Protein AF-A0A1X2J354-F1 (afdb_monomer_lite)

Sequence (102 aa):
MPFYELVCIARSHLVESNLKDLIRTSATQVLERGGVQLPHRVKRHQQYHANGHYWMMHFDSNPLVVQDLGKKLLVDSRVLRHTFVKLGDKLDTVVTRPDKSL

Organism: NCBI:txid90262

Secondary structure (DSSP, 8-state):
-----------TT--HHHHHHHHHHHHHHHHHH-PEEEEEEEEETTEEEEEE----------HHHHHHHHHHHHH-TT-S--------SSHHHHHS-GGG--

Foldseek 3Di:
DDDDDDDDDDDPPDDPVVVVVVCVVVVVVCVVVDWDFDPDWAQDPNDTDRIHDDDDDDDDDDPVVVVVVVVVLNPDRNHRDDDDDDQDDDPVSNVPDPVPDD

pLDDT: mean 76.35, std 12.26, range [33.94, 91.19]

Structure (mmCIF, N/CA/C/O backbone):
data_AF-A0A1X2J354-F1
#
_entry.id   AF-A0A1X2J354-F1
#
loop_
_atom_site.group_PDB
_atom_site.id
_atom_site.type_symbol
_atom_site.label_atom_id
_atom_site.label_alt_id
_atom_site.label_comp_id
_atom_site.label_asym_id
_atom_site.label_entity_id
_atom_site.label_seq_id
_atom_site.pdbx_PDB_ins_code
_atom_site.Cartn_x
_atom_site.Cartn_y
_atom_site.Cartn_z
_atom_site.occupancy
_atom_site.B_iso_or_equiv
_atom_site.auth_seq_id
_atom_site.auth_comp_id
_atom_site.auth_asym_id
_atom_site.auth_atom_id
_atom_site.pdbx_PDB_model_num
ATOM 1 N N . MET A 1 1 ? 3.284 -22.254 -3.525 1.00 53.19 1 MET A N 1
ATOM 2 C CA . MET A 1 1 ? 3.653 -21.812 -2.162 1.00 53.19 1 MET A CA 1
ATOM 3 C C . MET A 1 1 ? 2.371 -21.538 -1.386 1.00 53.19 1 MET A C 1
ATOM 5 O O . MET A 1 1 ? 1.441 -21.039 -2.013 1.00 53.19 1 MET A O 1
ATOM 9 N N . PRO A 1 2 ? 2.287 -21.895 -0.095 1.00 64.38 2 PRO A N 1
ATOM 10 C CA . PRO A 1 2 ? 1.120 -21.609 0.740 1.00 64.38 2 PRO A CA 1
ATOM 11 C C . PRO A 1 2 ? 1.010 -20.112 1.073 1.00 64.38 2 PRO A C 1
ATOM 13 O O . PRO A 1 2 ? 2.020 -19.416 1.181 1.00 64.38 2 PRO A O 1
ATOM 16 N N . PHE A 1 3 ? -0.224 -19.623 1.202 1.00 59.22 3 PHE A N 1
ATOM 17 C CA . PHE A 1 3 ? -0.540 -18.243 1.567 1.00 59.22 3 PHE A CA 1
ATOM 18 C C . PHE A 1 3 ? -0.725 -18.154 3.087 1.00 59.22 3 PHE A C 1
ATOM 20 O O . PHE A 1 3 ? -1.458 -18.960 3.657 1.00 59.22 3 PHE A O 1
ATOM 27 N N . TYR A 1 4 ? -0.067 -17.195 3.739 1.00 62.53 4 TYR A N 1
ATOM 28 C CA . TYR A 1 4 ? -0.124 -17.020 5.193 1.00 62.53 4 TYR A CA 1
ATOM 29 C C . TYR A 1 4 ? -0.702 -15.641 5.548 1.00 62.53 4 TYR A C 1
ATOM 31 O O . TYR A 1 4 ? -0.252 -14.627 5.016 1.00 62.53 4 TYR A O 1
ATOM 39 N N . GLU A 1 5 ? -1.674 -15.598 6.468 1.00 65.25 5 GLU A N 1
ATOM 40 C CA . GLU A 1 5 ? -2.158 -14.370 7.123 1.00 65.25 5 GLU A CA 1
ATOM 41 C C . GLU A 1 5 ? -1.455 -14.238 8.486 1.00 65.25 5 GLU A C 1
ATOM 43 O O . GLU A 1 5 ? -1.541 -15.140 9.318 1.00 65.25 5 GLU A O 1
ATOM 48 N N . LEU A 1 6 ? -0.752 -13.125 8.728 1.00 66.62 6 LEU A N 1
ATOM 49 C CA . LEU A 1 6 ? -0.134 -12.834 10.026 1.00 66.62 6 LEU A CA 1
ATOM 50 C C . LEU A 1 6 ? -1.076 -11.966 10.871 1.00 66.62 6 LEU A C 1
ATOM 52 O O . LEU A 1 6 ? -1.306 -10.804 10.543 1.00 66.62 6 LEU A O 1
ATOM 56 N N . VAL A 1 7 ? -1.566 -12.512 11.986 1.00 67.31 7 VAL A N 1
ATOM 57 C CA . VAL A 1 7 ? -2.284 -11.763 13.028 1.00 67.31 7 VAL A CA 1
ATOM 58 C C . VAL A 1 7 ? -1.370 -11.652 14.243 1.00 67.31 7 VAL A C 1
ATOM 60 O O . VAL A 1 7 ? -1.010 -12.658 14.848 1.00 67.31 7 VAL A O 1
ATOM 63 N N . CYS A 1 8 ? -0.962 -10.431 14.584 1.00 58.91 8 CYS A N 1
ATOM 64 C CA . CYS A 1 8 ? -0.023 -10.170 15.671 1.00 58.91 8 CYS A CA 1
ATOM 65 C C . CYS A 1 8 ? -0.640 -9.200 16.683 1.00 58.91 8 CYS A C 1
ATOM 67 O O . CYS A 1 8 ? -1.158 -8.150 16.304 1.00 58.91 8 CYS A O 1
ATOM 69 N N . ILE A 1 9 ? -0.565 -9.548 17.969 1.00 72.25 9 ILE A N 1
ATOM 70 C CA . ILE A 1 9 ? -0.958 -8.675 19.078 1.00 72.25 9 ILE A CA 1
ATOM 71 C C . ILE A 1 9 ? 0.317 -8.029 19.624 1.00 72.25 9 ILE A C 1
ATOM 73 O O . ILE A 1 9 ? 1.139 -8.693 20.256 1.00 72.25 9 ILE A O 1
ATOM 77 N N . ALA A 1 10 ? 0.496 -6.735 19.361 1.00 74.81 10 ALA A N 1
ATOM 78 C CA . ALA A 1 10 ? 1.596 -5.953 19.918 1.00 74.81 10 ALA A CA 1
ATOM 79 C C . ALA A 1 10 ? 1.271 -5.462 21.343 1.00 74.81 10 ALA A C 1
ATOM 81 O O . ALA A 1 10 ? 0.121 -5.465 21.783 1.00 74.81 10 ALA A O 1
ATOM 82 N N . ARG A 1 11 ? 2.296 -5.018 22.082 1.00 79.62 11 ARG A N 1
ATOM 83 C CA . ARG A 1 11 ? 2.138 -4.453 23.433 1.00 79.62 11 ARG A CA 1
ATOM 84 C C . ARG A 1 11 ? 1.218 -3.221 23.402 1.00 79.62 11 ARG A C 1
ATOM 86 O O . ARG A 1 11 ? 1.406 -2.344 22.568 1.00 79.62 11 ARG A O 1
ATOM 93 N N . SER A 1 12 ? 0.294 -3.122 24.361 1.00 69.19 12 SER A N 1
ATOM 94 C CA . SER A 1 12 ? -0.729 -2.060 24.424 1.00 69.19 12 SER A CA 1
ATOM 95 C C . SER A 1 12 ? -0.183 -0.634 24.577 1.00 69.19 12 SER A C 1
ATOM 97 O O . SER A 1 12 ? -0.814 0.307 24.116 1.00 69.19 12 SER A O 1
ATOM 99 N N . HIS A 1 13 ? 0.991 -0.467 25.193 1.00 74.69 13 HIS A N 1
ATOM 100 C CA . HIS A 1 13 ? 1.627 0.836 25.447 1.00 74.69 13 HIS A CA 1
ATOM 101 C C . HIS A 1 13 ? 2.848 1.053 24.546 1.00 74.69 13 HIS A C 1
ATOM 103 O O . HIS A 1 13 ? 3.935 1.394 25.016 1.00 74.69 13 HIS A O 1
ATOM 109 N N . LEU A 1 14 ? 2.708 0.763 23.254 1.00 71.81 14 LEU A N 1
ATOM 110 C CA . LEU A 1 14 ? 3.785 0.957 22.293 1.00 71.81 14 LEU A CA 1
ATOM 111 C C . LEU A 1 14 ? 3.671 2.347 21.660 1.00 71.81 14 LEU A C 1
ATOM 113 O O . LEU A 1 14 ? 2.628 2.705 21.120 1.00 71.81 14 LEU A O 1
ATOM 117 N N . VAL A 1 15 ? 4.754 3.124 21.713 1.00 82.50 15 VAL A N 1
ATOM 118 C CA . VAL A 1 15 ? 4.851 4.396 20.982 1.00 82.50 15 VAL A CA 1
ATOM 119 C C . VAL A 1 15 ? 4.680 4.116 19.485 1.00 82.50 15 VAL A C 1
ATOM 121 O O . VAL A 1 15 ? 5.250 3.148 18.976 1.00 82.50 15 VAL A O 1
ATOM 124 N N . GLU A 1 16 ? 3.923 4.952 18.767 1.00 78.19 16 GLU A N 1
ATOM 125 C CA . GLU A 1 16 ? 3.608 4.732 17.344 1.00 78.19 16 GLU A CA 1
ATOM 126 C C . GLU A 1 16 ? 4.847 4.503 16.465 1.00 78.19 16 GLU A C 1
ATOM 128 O O . GLU A 1 16 ? 4.793 3.722 15.515 1.00 78.19 16 GLU A O 1
ATOM 133 N N . SER A 1 17 ? 5.968 5.165 16.774 1.00 78.31 17 SER A N 1
ATOM 134 C CA . SER A 1 17 ? 7.245 4.974 16.074 1.00 78.31 17 SER A CA 1
ATOM 135 C C . SER A 1 17 ? 7.736 3.530 16.173 1.00 78.31 17 SER A C 1
ATOM 137 O O . SER A 1 17 ? 8.055 2.919 15.158 1.00 78.31 17 SER A O 1
ATOM 139 N N . ASN A 1 18 ? 7.694 2.947 17.372 1.00 82.81 18 ASN A N 1
ATOM 140 C CA . ASN A 1 18 ? 8.170 1.588 17.623 1.00 82.81 18 ASN A CA 1
ATOM 141 C C . ASN A 1 18 ? 7.274 0.548 16.940 1.00 82.81 18 ASN A C 1
ATOM 143 O O . ASN A 1 18 ? 7.761 -0.483 16.480 1.00 82.81 18 ASN A O 1
ATOM 147 N N . LEU A 1 19 ? 5.967 0.819 16.839 1.00 82.38 19 LEU A N 1
ATOM 148 C CA . LEU A 1 19 ? 5.053 -0.036 16.083 1.00 82.38 19 LEU A CA 1
ATOM 149 C C . LEU A 1 19 ? 5.367 0.008 14.581 1.00 82.38 19 LEU A C 1
ATOM 151 O O . LEU A 1 19 ? 5.428 -1.037 13.935 1.00 82.38 19 LEU A O 1
ATOM 155 N N . LYS A 1 20 ? 5.600 1.206 14.029 1.00 84.19 20 LYS A N 1
ATOM 156 C CA . LYS A 1 20 ? 5.979 1.387 12.618 1.00 84.19 20 LYS A CA 1
ATOM 157 C C . LYS A 1 20 ? 7.292 0.676 12.300 1.00 84.19 20 LYS A C 1
ATOM 159 O O . LYS A 1 20 ? 7.369 -0.001 11.277 1.00 84.19 20 LYS A O 1
ATOM 164 N N . ASP A 1 21 ? 8.283 0.770 13.182 1.00 87.25 21 ASP A N 1
ATOM 165 C CA . ASP A 1 21 ? 9.574 0.101 13.010 1.00 87.25 21 ASP A CA 1
ATOM 166 C C . ASP A 1 21 ? 9.459 -1.425 13.092 1.00 87.25 21 ASP A C 1
ATOM 168 O O . ASP A 1 21 ? 10.071 -2.126 12.282 1.00 87.25 21 ASP A O 1
ATOM 172 N N . LEU A 1 22 ? 8.625 -1.952 13.997 1.00 85.06 22 LEU A N 1
ATOM 173 C CA . LEU A 1 22 ? 8.333 -3.386 14.078 1.00 85.06 22 LEU A CA 1
ATOM 174 C C . LEU A 1 22 ? 7.703 -3.892 12.774 1.00 85.06 22 LEU A C 1
ATOM 176 O O . LEU A 1 22 ? 8.206 -4.840 12.174 1.00 85.06 22 LEU A O 1
ATOM 180 N N . ILE A 1 23 ? 6.650 -3.216 12.298 1.00 85.44 23 ILE A N 1
ATOM 181 C CA . ILE A 1 23 ? 5.979 -3.552 11.034 1.00 85.44 23 ILE A CA 1
ATOM 182 C C . ILE A 1 23 ? 6.974 -3.487 9.875 1.00 85.44 23 ILE A C 1
ATOM 184 O O . ILE A 1 23 ? 7.034 -4.407 9.060 1.00 85.44 23 ILE A O 1
ATOM 188 N N . ARG A 1 24 ? 7.789 -2.428 9.812 1.00 86.50 24 ARG A N 1
ATOM 189 C CA . ARG A 1 24 ? 8.795 -2.244 8.764 1.00 86.50 24 ARG A CA 1
ATOM 190 C C . ARG A 1 24 ? 9.823 -3.373 8.771 1.00 86.50 24 ARG A C 1
ATOM 192 O O . ARG A 1 24 ? 10.118 -3.915 7.709 1.00 86.50 24 ARG A O 1
ATOM 199 N N . THR A 1 25 ? 10.347 -3.739 9.936 1.00 86.62 25 THR A N 1
ATOM 200 C CA . THR A 1 25 ? 11.383 -4.775 10.076 1.00 86.62 25 THR A CA 1
ATOM 201 C C . THR A 1 25 ? 10.842 -6.149 9.692 1.00 86.62 25 THR A C 1
ATOM 203 O O . THR A 1 25 ? 11.437 -6.832 8.858 1.00 86.62 25 THR A O 1
ATOM 206 N N . SER A 1 26 ? 9.675 -6.528 10.221 1.00 81.19 26 SER A N 1
ATOM 207 C CA . SER A 1 26 ? 9.027 -7.801 9.889 1.00 81.19 26 SER A CA 1
ATOM 208 C C . SER A 1 26 ? 8.645 -7.886 8.410 1.00 81.19 26 SER A C 1
ATOM 210 O O . SER A 1 26 ? 8.889 -8.908 7.773 1.00 81.19 26 SER A O 1
ATOM 212 N N . ALA A 1 27 ? 8.105 -6.807 7.832 1.00 81.31 27 ALA A N 1
ATOM 213 C CA . ALA A 1 27 ? 7.788 -6.761 6.408 1.00 81.31 27 ALA A CA 1
ATOM 214 C C . ALA A 1 27 ? 9.053 -6.881 5.547 1.00 81.31 27 ALA A C 1
ATOM 216 O O . ALA A 1 27 ? 9.068 -7.657 4.597 1.00 81.31 27 ALA A O 1
ATOM 217 N N . THR A 1 28 ? 10.131 -6.175 5.902 1.00 84.38 28 THR A N 1
ATOM 218 C CA . THR A 1 28 ? 11.406 -6.221 5.165 1.00 84.38 28 THR A CA 1
ATOM 219 C C . THR A 1 28 ? 11.977 -7.635 5.151 1.00 84.38 28 THR A C 1
ATOM 221 O O . THR A 1 28 ? 12.345 -8.127 4.091 1.00 84.38 28 THR A O 1
ATOM 224 N N . GLN A 1 29 ? 11.947 -8.338 6.287 1.00 83.69 29 GLN A N 1
ATOM 225 C CA . GLN A 1 29 ? 12.422 -9.720 6.376 1.00 83.69 29 GLN A CA 1
ATOM 226 C C . GLN A 1 29 ? 11.668 -10.671 5.430 1.00 83.69 29 GLN A C 1
ATOM 228 O O . GLN A 1 29 ? 12.276 -11.561 4.833 1.00 83.69 29 GLN A O 1
ATOM 233 N N . VAL A 1 30 ? 10.351 -10.493 5.287 1.00 79.75 30 VAL A N 1
ATOM 234 C CA . VAL A 1 30 ? 9.535 -11.283 4.351 1.00 79.75 30 VAL A CA 1
ATOM 235 C C . VAL A 1 30 ? 9.835 -10.886 2.904 1.00 79.75 30 VAL A C 1
ATOM 237 O O . VAL A 1 30 ? 10.003 -11.760 2.058 1.00 79.75 30 VAL A O 1
ATOM 240 N N . LEU A 1 31 ? 9.954 -9.586 2.622 1.00 78.12 31 LEU A N 1
ATOM 241 C CA . LEU A 1 31 ? 10.220 -9.062 1.279 1.00 78.12 31 LEU A CA 1
ATOM 242 C C . LEU A 1 31 ? 11.598 -9.481 0.747 1.00 78.12 31 LEU A C 1
ATOM 244 O O . LEU A 1 31 ? 11.697 -9.882 -0.411 1.00 78.12 31 LEU A O 1
ATOM 248 N N . GLU A 1 32 ? 12.638 -9.444 1.584 1.00 81.25 32 GLU A N 1
ATOM 249 C CA . GLU A 1 32 ? 14.002 -9.864 1.227 1.00 81.25 32 GLU A CA 1
ATOM 250 C C . GLU A 1 32 ? 14.085 -11.353 0.885 1.00 81.25 32 GLU A C 1
ATOM 252 O O . GLU A 1 32 ? 14.904 -11.765 0.065 1.00 81.25 32 GLU A O 1
ATOM 257 N N . ARG A 1 33 ? 13.235 -12.173 1.513 1.00 75.19 33 ARG A N 1
ATOM 258 C CA . ARG A 1 33 ? 13.262 -13.635 1.379 1.00 75.19 33 ARG A CA 1
ATOM 259 C C . ARG A 1 33 ? 12.185 -14.190 0.445 1.00 75.19 33 ARG A C 1
ATOM 261 O O . ARG A 1 33 ? 12.197 -15.388 0.172 1.00 75.19 33 ARG A O 1
ATOM 268 N N . GLY A 1 34 ? 11.264 -13.357 -0.043 1.00 64.12 34 GLY A N 1
ATOM 269 C CA . GLY A 1 34 ? 10.067 -13.806 -0.753 1.00 64.12 34 GLY A CA 1
ATOM 270 C C . GLY A 1 34 ? 9.475 -12.746 -1.680 1.00 64.12 34 GLY A C 1
ATOM 271 O O . GLY A 1 34 ? 8.549 -12.019 -1.319 1.00 64.12 34 GLY A O 1
ATOM 272 N N . GLY A 1 35 ? 9.971 -12.695 -2.917 1.00 63.34 35 GLY A N 1
ATOM 273 C CA . GLY A 1 35 ? 9.240 -12.097 -4.035 1.00 63.34 35 GLY A CA 1
ATOM 274 C C . GLY A 1 35 ? 8.249 -13.106 -4.616 1.00 63.34 35 GLY A C 1
ATOM 275 O O . GLY A 1 35 ? 8.586 -14.278 -4.775 1.00 63.34 35 GLY A O 1
ATOM 276 N N . VAL A 1 36 ? 7.033 -12.669 -4.948 1.00 67.38 36 VAL A N 1
ATOM 277 C CA . VAL A 1 36 ? 6.058 -13.523 -5.638 1.00 67.38 36 VAL A CA 1
ATOM 278 C C . VAL A 1 36 ? 6.175 -13.264 -7.138 1.00 67.38 36 VAL A C 1
ATOM 280 O O . VAL A 1 36 ? 6.218 -12.115 -7.589 1.00 67.38 36 VAL A O 1
ATOM 283 N N . GLN A 1 37 ? 6.232 -14.332 -7.931 1.00 75.19 37 GLN A N 1
ATOM 284 C CA . GLN A 1 37 ? 6.154 -14.211 -9.382 1.00 75.19 37 GLN A CA 1
ATOM 285 C C . GLN A 1 37 ? 4.720 -13.851 -9.778 1.00 75.19 37 GLN A C 1
ATOM 287 O O . GLN A 1 37 ? 3.762 -14.484 -9.331 1.00 75.19 37 GLN A O 1
ATOM 292 N N . LEU A 1 38 ? 4.563 -12.821 -10.608 1.00 77.88 38 LEU A N 1
ATOM 293 C CA . LEU A 1 38 ? 3.247 -12.431 -11.098 1.00 77.88 38 LEU A CA 1
ATOM 294 C C . LEU A 1 38 ? 2.719 -13.523 -12.046 1.00 77.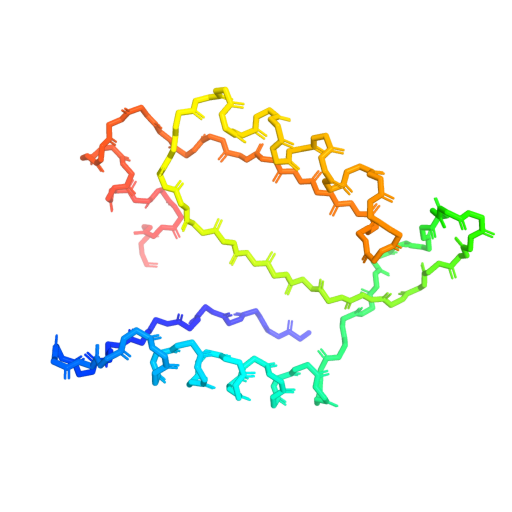88 38 LEU A C 1
ATOM 296 O O . LEU A 1 38 ? 3.494 -14.034 -12.857 1.00 77.88 38 LEU A O 1
ATOM 300 N N . PRO A 1 39 ? 1.408 -13.843 -12.020 1.00 80.19 39 PRO A N 1
ATOM 301 C CA . PRO A 1 39 ? 0.825 -14.845 -12.919 1.00 80.19 39 PRO A CA 1
ATOM 302 C C . PRO A 1 39 ? 1.042 -14.526 -14.404 1.00 80.19 39 PRO A C 1
ATOM 304 O O . PRO A 1 39 ? 1.126 -15.421 -15.240 1.00 80.19 39 PRO A O 1
ATOM 307 N N . HIS A 1 40 ? 1.133 -13.236 -14.735 1.00 83.62 40 HIS A N 1
ATOM 308 C CA . HIS A 1 40 ? 1.446 -12.750 -16.070 1.00 83.62 40 HIS A CA 1
ATOM 309 C C . HIS A 1 40 ? 2.337 -11.506 -15.993 1.00 83.62 40 HIS A C 1
ATOM 311 O O . HIS A 1 40 ? 2.269 -10.745 -15.025 1.00 83.62 40 HIS A O 1
ATOM 317 N N . ARG A 1 41 ? 3.156 -11.277 -17.028 1.00 83.94 41 ARG A N 1
ATOM 318 C CA . ARG A 1 41 ? 4.015 -10.087 -17.117 1.00 83.94 41 ARG A CA 1
ATOM 319 C C . ARG A 1 41 ? 3.146 -8.843 -17.288 1.00 83.94 41 ARG A C 1
ATOM 321 O O . ARG A 1 41 ? 2.327 -8.776 -18.198 1.00 83.94 41 ARG A O 1
ATOM 328 N N . VAL A 1 42 ? 3.347 -7.839 -16.444 1.00 86.06 42 VAL A N 1
ATOM 329 C CA . VAL A 1 42 ? 2.576 -6.589 -16.481 1.00 86.06 42 VAL A CA 1
ATOM 330 C C . VAL A 1 42 ? 3.445 -5.477 -17.052 1.00 86.06 42 VAL A C 1
ATOM 332 O O . VAL A 1 42 ? 4.577 -5.288 -16.611 1.00 86.06 42 VAL A O 1
ATOM 335 N N . LYS A 1 43 ? 2.917 -4.717 -18.017 1.00 86.56 43 LYS A N 1
ATOM 336 C CA . LYS A 1 43 ? 3.553 -3.486 -18.500 1.00 86.56 43 LYS A CA 1
ATOM 337 C C . LYS A 1 43 ? 2.992 -2.292 -17.736 1.00 86.56 43 LYS A C 1
ATOM 339 O O . LYS A 1 43 ? 1.799 -2.007 -17.833 1.00 86.56 43 LYS A O 1
ATOM 344 N N . ARG A 1 44 ? 3.837 -1.570 -17.003 1.00 86.00 44 ARG A N 1
ATOM 345 C CA . ARG A 1 44 ? 3.445 -0.357 -16.275 1.00 86.00 44 ARG A CA 1
ATOM 346 C C . ARG A 1 44 ? 4.616 0.621 -16.231 1.00 86.00 44 ARG A C 1
ATOM 348 O O . ARG A 1 44 ? 5.760 0.196 -16.243 1.00 86.00 44 ARG A O 1
ATOM 355 N N . HIS A 1 45 ? 4.332 1.926 -16.271 1.00 85.94 45 HIS A N 1
ATOM 356 C CA . HIS A 1 45 ? 5.355 2.987 -16.263 1.00 85.94 45 HIS A CA 1
ATOM 357 C C . HIS A 1 45 ? 6.512 2.726 -17.247 1.00 85.94 45 HIS A C 1
ATOM 359 O O . HIS A 1 45 ? 7.678 2.908 -16.926 1.00 85.94 45 HIS A O 1
ATOM 365 N N . GLN A 1 46 ? 6.161 2.280 -18.461 1.00 86.69 46 GLN A N 1
ATOM 366 C CA . GLN A 1 46 ? 7.088 1.952 -19.555 1.00 86.69 46 GLN A CA 1
ATOM 367 C C . GLN A 1 46 ? 8.028 0.754 -19.304 1.00 86.69 46 GLN A C 1
ATOM 369 O O . GLN A 1 46 ? 8.852 0.451 -20.162 1.00 86.69 46 GLN A O 1
ATOM 374 N N . GLN A 1 47 ? 7.863 0.015 -18.205 1.00 87.19 47 GLN A N 1
ATOM 375 C CA . GLN A 1 47 ? 8.654 -1.172 -17.877 1.00 87.19 47 GLN A CA 1
ATOM 376 C C . GLN A 1 47 ? 7.785 -2.435 -17.828 1.00 87.19 47 GLN A C 1
ATOM 378 O O . GLN A 1 47 ? 6.573 -2.382 -17.607 1.00 87.19 47 GLN A O 1
ATOM 383 N N . TYR A 1 48 ? 8.409 -3.587 -18.082 1.00 86.94 48 TYR A N 1
ATOM 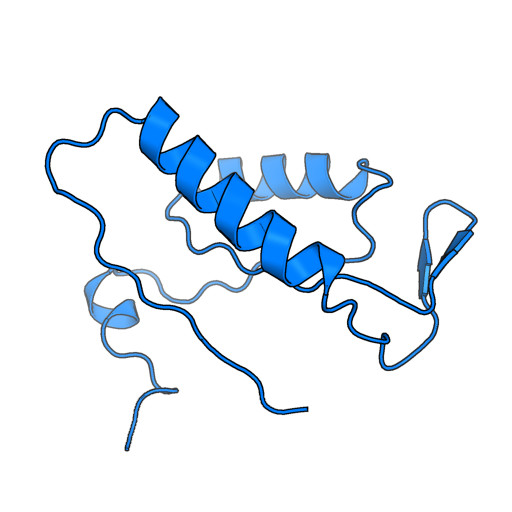384 C CA . TYR A 1 48 ? 7.776 -4.897 -17.933 1.00 86.94 48 TYR A CA 1
ATOM 385 C C . TYR A 1 48 ? 8.200 -5.529 -16.612 1.00 86.94 48 TYR A C 1
ATOM 387 O O . TYR A 1 48 ? 9.388 -5.743 -16.378 1.00 86.94 48 TYR A O 1
ATOM 395 N N . HIS A 1 49 ? 7.223 -5.908 -15.798 1.00 84.31 49 HIS A N 1
ATOM 396 C CA . HIS A 1 49 ? 7.432 -6.531 -14.499 1.00 84.31 49 HIS A CA 1
ATOM 397 C C . HIS A 1 49 ? 6.949 -7.981 -14.537 1.00 84.31 49 HIS A C 1
ATOM 399 O O . HIS A 1 49 ? 5.814 -8.256 -14.929 1.00 84.31 49 HIS A O 1
ATOM 405 N N . ALA A 1 50 ? 7.826 -8.913 -14.161 1.00 81.69 50 ALA A N 1
ATOM 406 C CA . ALA A 1 50 ? 7.506 -10.338 -14.023 1.00 81.69 50 ALA A CA 1
ATOM 407 C C . ALA A 1 50 ? 7.346 -10.765 -12.553 1.00 81.69 50 ALA A C 1
ATOM 409 O O . ALA A 1 50 ? 6.683 -11.757 -12.271 1.00 81.69 50 ALA A O 1
ATOM 410 N N . ASN A 1 51 ? 7.915 -9.990 -11.629 1.00 80.62 51 ASN A N 1
ATOM 411 C CA . ASN A 1 51 ? 7.886 -10.237 -10.193 1.00 80.62 51 ASN A CA 1
ATOM 412 C C . ASN A 1 51 ? 7.256 -9.039 -9.485 1.00 80.62 51 ASN A C 1
ATOM 414 O O . ASN A 1 51 ? 7.314 -7.913 -9.987 1.00 80.62 51 ASN A O 1
ATOM 418 N N . GLY A 1 52 ? 6.682 -9.284 -8.313 1.00 78.44 52 GLY A N 1
ATOM 419 C CA . GLY A 1 52 ? 6.124 -8.241 -7.470 1.00 78.44 52 GLY A CA 1
ATOM 420 C C . GLY A 1 52 ? 5.968 -8.689 -6.024 1.00 78.44 52 GLY A C 1
ATOM 421 O O . GLY A 1 52 ? 6.228 -9.837 -5.662 1.00 78.44 52 GLY A O 1
ATOM 422 N N . HIS A 1 53 ? 5.514 -7.756 -5.198 1.00 80.25 53 HIS A N 1
ATOM 423 C CA . HIS A 1 53 ? 5.187 -8.017 -3.806 1.00 80.25 53 HIS A CA 1
ATOM 424 C C . HIS A 1 53 ? 3.713 -7.706 -3.583 1.00 80.25 53 HIS A C 1
ATOM 426 O O . HIS A 1 53 ? 3.246 -6.606 -3.887 1.00 80.25 53 HIS A O 1
ATOM 432 N N . TYR A 1 54 ? 2.983 -8.690 -3.067 1.00 78.38 54 TYR A N 1
ATOM 433 C CA . TYR A 1 54 ? 1.615 -8.493 -2.616 1.00 78.38 54 TYR A CA 1
ATOM 434 C C . TYR A 1 54 ? 1.644 -7.971 -1.186 1.00 78.38 54 TYR A C 1
ATOM 436 O O . TYR A 1 54 ? 2.330 -8.519 -0.327 1.00 78.38 54 TYR A O 1
ATOM 444 N N . TRP A 1 55 ? 0.880 -6.919 -0.936 1.00 76.19 55 TRP A N 1
ATOM 445 C CA . TRP A 1 55 ? 0.603 -6.423 0.401 1.00 76.19 55 TRP A CA 1
ATOM 446 C C . TRP A 1 55 ? -0.878 -6.076 0.478 1.00 76.19 55 TRP A C 1
ATOM 448 O O . TRP A 1 55 ? -1.510 -5.750 -0.529 1.00 76.19 55 TRP A O 1
ATOM 458 N N . MET A 1 56 ? -1.432 -6.175 1.677 1.00 77.12 56 MET A N 1
ATOM 459 C CA . MET A 1 56 ? -2.822 -5.850 1.949 1.00 77.12 56 MET A CA 1
ATOM 460 C C . MET A 1 56 ? -2.864 -4.931 3.160 1.00 77.12 56 MET A C 1
ATOM 462 O O . MET A 1 56 ? -2.145 -5.141 4.136 1.00 77.12 56 MET A O 1
ATOM 466 N N . MET A 1 57 ? -3.698 -3.903 3.083 1.00 77.56 57 MET A N 1
ATOM 467 C CA . MET A 1 57 ? -3.942 -2.972 4.174 1.00 77.56 57 MET A CA 1
ATOM 468 C C . MET A 1 57 ? -5.438 -2.899 4.402 1.00 77.56 57 MET A C 1
ATOM 470 O O . MET A 1 57 ? -6.206 -2.655 3.474 1.00 77.56 57 MET A O 1
ATOM 474 N N . HIS A 1 58 ? -5.823 -3.099 5.653 1.00 78.38 58 HIS A N 1
ATOM 475 C CA . HIS A 1 58 ? -7.177 -2.873 6.122 1.00 78.38 58 HIS A CA 1
ATOM 476 C C . HIS A 1 58 ? -7.188 -1.522 6.820 1.00 78.38 58 HIS A C 1
ATOM 478 O O . HIS A 1 58 ? -6.354 -1.273 7.691 1.00 78.38 58 HIS A O 1
ATOM 484 N N . PHE A 1 59 ? -8.084 -0.642 6.400 1.00 78.19 59 PHE A N 1
ATOM 485 C CA . PHE A 1 59 ? -8.211 0.688 6.968 1.00 78.19 59 PHE A CA 1
ATOM 486 C C . PHE A 1 59 ? -9.660 1.153 6.858 1.00 78.19 59 PHE A C 1
ATOM 488 O O . PHE A 1 59 ? -10.336 0.843 5.877 1.00 78.19 59 PHE A O 1
ATOM 495 N N . ASP A 1 60 ? -10.092 1.940 7.836 1.00 78.50 60 ASP A N 1
ATOM 496 C CA . ASP A 1 60 ? -11.374 2.629 7.810 1.00 78.50 60 ASP A CA 1
ATOM 497 C C . ASP A 1 60 ? -11.124 4.097 7.480 1.00 78.50 60 ASP A C 1
ATOM 499 O O . ASP A 1 60 ? -10.330 4.780 8.131 1.00 78.50 60 ASP A O 1
ATOM 503 N N . SER A 1 61 ? -11.758 4.597 6.422 1.00 82.06 61 SER A N 1
ATOM 504 C CA . SER A 1 61 ? -11.643 6.005 6.057 1.00 82.06 61 SER A CA 1
ATOM 505 C C . SER A 1 61 ? -12.841 6.487 5.254 1.00 82.06 61 SER A C 1
ATOM 507 O O . SER A 1 61 ? -13.624 5.702 4.722 1.00 82.06 61 SER A O 1
ATOM 509 N N . ASN A 1 62 ? -12.966 7.808 5.146 1.00 86.00 62 ASN A N 1
ATOM 510 C CA . ASN A 1 62 ? -13.976 8.444 4.313 1.00 86.00 62 ASN A CA 1
ATOM 511 C C . ASN A 1 62 ? -13.737 8.068 2.831 1.00 86.00 62 ASN A C 1
ATOM 513 O O . ASN A 1 62 ? -12.587 8.116 2.380 1.00 86.00 62 ASN A O 1
ATOM 517 N N . PRO A 1 63 ? -14.787 7.755 2.046 1.00 86.69 63 PRO A N 1
ATOM 518 C CA . PRO A 1 63 ? -14.680 7.518 0.605 1.00 86.69 63 PRO A CA 1
ATOM 519 C C . PRO A 1 63 ? -13.852 8.561 -0.165 1.00 86.69 63 PRO A C 1
ATOM 521 O O . PRO A 1 63 ? -13.144 8.203 -1.105 1.00 86.69 63 PRO A O 1
ATOM 524 N N . LEU A 1 64 ? -13.880 9.833 0.252 1.00 89.50 64 LEU A N 1
ATOM 525 C CA . LEU A 1 64 ? -13.060 10.896 -0.344 1.00 89.50 64 LEU A CA 1
ATOM 526 C C . LEU A 1 64 ? -11.553 10.634 -0.182 1.00 89.50 64 LEU A C 1
ATOM 528 O O . LEU A 1 64 ? -10.785 10.797 -1.128 1.00 89.50 64 LEU A O 1
ATOM 532 N N . VAL A 1 65 ? -11.131 10.156 0.990 1.00 87.50 65 VAL A N 1
ATOM 533 C CA . VAL A 1 65 ? -9.726 9.821 1.271 1.00 87.50 65 VAL A CA 1
ATOM 534 C C . VAL A 1 65 ? -9.285 8.614 0.444 1.00 87.50 65 VAL A C 1
ATOM 536 O O . VAL A 1 65 ? -8.167 8.603 -0.068 1.00 87.50 65 VAL A O 1
ATOM 539 N N . VAL A 1 66 ? -10.165 7.624 0.252 1.00 87.62 66 VAL A N 1
ATOM 540 C CA . VAL A 1 66 ? -9.898 6.459 -0.611 1.00 87.62 66 VAL A CA 1
ATOM 541 C C . VAL A 1 66 ? -9.677 6.895 -2.061 1.00 87.62 66 VAL A C 1
ATOM 543 O O . VAL A 1 66 ? -8.734 6.435 -2.705 1.00 87.62 66 VAL A O 1
ATOM 546 N N . GLN A 1 67 ? -10.505 7.813 -2.572 1.00 89.00 67 GLN A N 1
ATOM 547 C CA . GLN A 1 67 ? -10.343 8.352 -3.924 1.00 89.00 67 GLN A CA 1
ATOM 548 C C . GLN A 1 67 ? -9.012 9.091 -4.090 1.00 89.00 67 GLN A C 1
ATOM 550 O O . GLN A 1 67 ? -8.298 8.862 -5.069 1.00 89.00 67 GLN A O 1
ATOM 555 N N . ASP A 1 68 ? -8.649 9.945 -3.135 1.00 91.19 68 ASP A N 1
ATOM 556 C CA . ASP A 1 68 ? -7.389 10.686 -3.190 1.00 91.19 68 ASP A CA 1
ATOM 557 C C . ASP A 1 68 ? -6.166 9.778 -3.027 1.00 91.19 68 ASP A C 1
ATOM 559 O O . ASP A 1 68 ? -5.152 9.975 -3.704 1.00 91.19 68 ASP A O 1
ATOM 563 N N . LEU A 1 69 ? -6.265 8.736 -2.200 1.00 88.81 69 LEU A N 1
ATOM 564 C CA . LEU A 1 69 ? -5.245 7.697 -2.106 1.00 88.81 69 LEU A CA 1
ATOM 565 C C . LEU A 1 69 ? -5.094 6.950 -3.438 1.00 88.81 69 LEU A C 1
ATOM 567 O O . LEU A 1 69 ? -3.973 6.760 -3.904 1.00 88.81 69 LEU A O 1
ATOM 571 N N . GLY A 1 70 ? -6.200 6.596 -4.097 1.00 87.38 70 GLY A N 1
ATOM 572 C CA . GLY A 1 70 ? -6.184 5.970 -5.422 1.00 87.38 70 GLY A CA 1
ATOM 573 C C . GLY A 1 70 ? -5.482 6.828 -6.478 1.00 87.38 70 GLY A C 1
ATOM 574 O O . GLY A 1 70 ? -4.630 6.329 -7.214 1.00 87.38 70 GLY A O 1
ATOM 575 N N . LYS A 1 71 ? -5.756 8.140 -6.507 1.00 91.19 71 LYS A N 1
ATOM 576 C CA . LYS A 1 71 ? -5.060 9.087 -7.401 1.00 91.19 71 LYS A CA 1
ATOM 577 C C . LYS A 1 71 ? -3.554 9.117 -7.143 1.00 91.19 71 LYS A C 1
ATOM 579 O O . LYS A 1 71 ? -2.778 9.120 -8.095 1.00 91.19 71 LYS A O 1
ATOM 584 N N . LYS A 1 72 ? -3.130 9.105 -5.875 1.00 88.88 72 LYS A N 1
ATOM 585 C CA . LYS A 1 72 ? -1.703 9.063 -5.513 1.00 88.88 72 LYS A CA 1
ATOM 586 C C . LYS A 1 72 ? -1.044 7.762 -5.979 1.00 88.88 72 LYS A C 1
ATOM 588 O O . LYS A 1 72 ? 0.004 7.807 -6.617 1.00 88.88 72 LYS A O 1
ATOM 593 N N . LEU A 1 73 ? -1.685 6.617 -5.738 1.00 87.75 73 LEU A N 1
ATOM 594 C CA . LEU A 1 73 ? -1.172 5.299 -6.137 1.00 87.75 73 LEU A CA 1
ATOM 595 C C . LEU A 1 73 ? -1.142 5.091 -7.660 1.00 87.75 73 LEU A C 1
ATOM 597 O O . LEU A 1 73 ? -0.361 4.280 -8.142 1.00 87.75 73 LEU A O 1
ATOM 601 N N . LEU A 1 74 ? -1.971 5.804 -8.431 1.00 84.62 74 LEU A N 1
ATOM 602 C CA . LEU A 1 74 ? -1.941 5.775 -9.901 1.00 84.62 74 LEU A CA 1
ATOM 603 C C . LEU A 1 74 ? -0.661 6.381 -10.494 1.00 84.62 74 LEU A C 1
ATOM 605 O O . LEU A 1 74 ? -0.231 5.956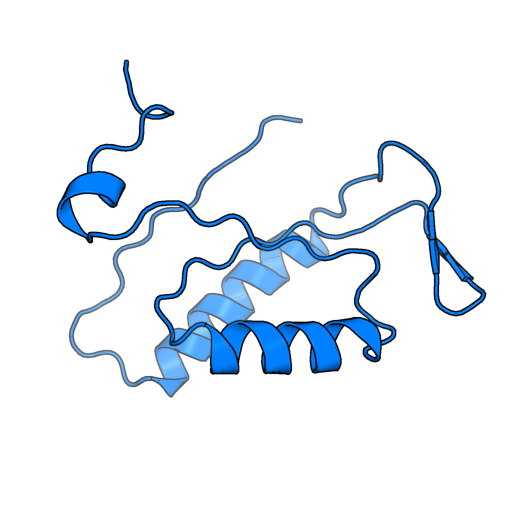 -11.571 1.00 84.62 74 LEU A O 1
ATOM 609 N N . VAL A 1 75 ? -0.113 7.401 -9.828 1.00 88.81 75 VAL A N 1
ATOM 610 C CA . VAL A 1 75 ? 1.058 8.166 -10.283 1.00 88.81 75 VAL A CA 1
ATOM 611 C C . VAL A 1 75 ? 2.360 7.556 -9.761 1.00 88.81 75 VAL A C 1
ATOM 613 O O . VAL A 1 75 ? 3.398 7.693 -10.408 1.00 88.81 75 VAL A O 1
ATOM 616 N N . ASP A 1 76 ? 2.314 6.862 -8.623 1.00 84.88 76 ASP A N 1
ATOM 617 C CA . ASP A 1 76 ? 3.484 6.220 -8.030 1.00 84.88 76 ASP A CA 1
ATOM 618 C C . ASP A 1 76 ? 3.996 5.065 -8.907 1.00 84.88 76 ASP A C 1
ATOM 620 O O . ASP A 1 76 ? 3.342 4.033 -9.065 1.00 84.88 76 ASP A O 1
ATOM 624 N N . SER A 1 77 ? 5.209 5.222 -9.446 1.00 84.56 77 SER A N 1
ATOM 625 C CA . SER A 1 77 ? 5.839 4.237 -10.329 1.00 84.56 77 SER A CA 1
ATOM 626 C C . SER A 1 77 ? 6.142 2.897 -9.658 1.00 84.56 77 SER A C 1
ATOM 628 O O . SER A 1 77 ? 6.384 1.906 -10.349 1.00 84.56 77 SER A O 1
ATOM 630 N N . ARG A 1 78 ? 6.114 2.844 -8.322 1.00 84.25 78 ARG A N 1
ATOM 631 C CA . ARG A 1 78 ? 6.320 1.627 -7.526 1.00 84.25 78 ARG A CA 1
ATOM 632 C C . ARG A 1 78 ? 5.081 0.734 -7.510 1.00 84.25 78 ARG A C 1
ATOM 634 O O . ARG A 1 78 ? 5.175 -0.43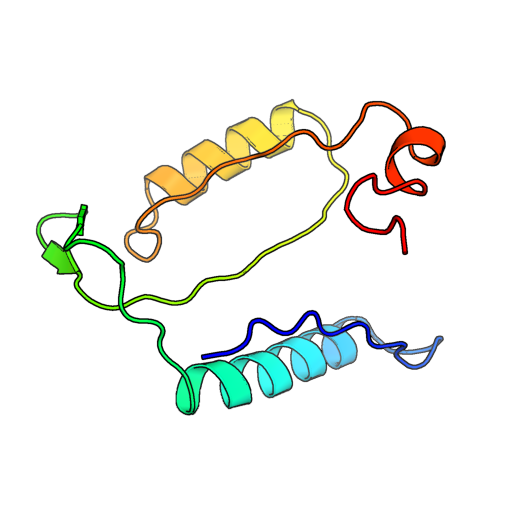7 -7.146 1.00 84.25 78 ARG A O 1
ATOM 641 N N . VAL A 1 79 ? 3.919 1.267 -7.888 1.00 84.00 79 VAL A N 1
ATOM 642 C CA . VAL A 1 79 ? 2.647 0.548 -7.866 1.00 84.00 79 VAL A CA 1
ATOM 643 C C . VAL A 1 79 ? 2.344 -0.004 -9.255 1.00 84.00 79 VAL A C 1
ATOM 645 O O . VAL A 1 79 ? 2.107 0.726 -10.213 1.00 84.00 79 VAL A O 1
ATOM 648 N N . LEU A 1 80 ? 2.286 -1.332 -9.363 1.00 84.94 80 LEU A N 1
ATOM 649 C CA . LEU A 1 80 ? 1.903 -1.994 -10.616 1.00 84.94 80 LEU A CA 1
ATOM 650 C C . LEU A 1 80 ? 0.385 -2.020 -10.810 1.00 84.94 80 LEU A C 1
ATOM 652 O O . LEU A 1 80 ? -0.118 -1.750 -11.902 1.00 84.94 80 LEU A O 1
ATOM 656 N N . ARG A 1 81 ? -0.345 -2.360 -9.743 1.00 83.69 81 ARG A N 1
ATOM 657 C CA . ARG A 1 81 ? -1.807 -2.425 -9.697 1.00 83.69 81 ARG A CA 1
ATOM 658 C C . ARG A 1 81 ? -2.266 -2.241 -8.255 1.00 83.69 81 ARG A C 1
ATOM 660 O O . ARG A 1 81 ? -1.643 -2.770 -7.342 1.00 83.69 81 ARG A O 1
ATOM 667 N N . HIS A 1 82 ? -3.373 -1.536 -8.066 1.00 84.44 82 HIS A N 1
ATOM 668 C CA . HIS A 1 82 ? -4.081 -1.456 -6.792 1.00 84.44 82 HIS A CA 1
ATOM 669 C C . HIS A 1 82 ? -5.569 -1.706 -7.048 1.00 84.44 82 HIS A C 1
ATOM 671 O O . HIS A 1 82 ? -6.068 -1.438 -8.141 1.00 84.44 82 HIS A O 1
ATOM 677 N N . THR A 1 83 ? -6.261 -2.266 -6.062 1.00 84.81 83 THR A N 1
ATOM 678 C CA . THR A 1 83 ? -7.716 -2.449 -6.081 1.00 84.81 83 THR A CA 1
ATOM 679 C C . THR A 1 83 ? -8.220 -2.166 -4.678 1.00 84.81 83 THR A C 1
ATOM 681 O O . THR A 1 83 ? -7.669 -2.697 -3.717 1.00 84.81 83 THR A O 1
ATOM 684 N N . PHE A 1 84 ? -9.254 -1.338 -4.563 1.00 84.19 84 PHE A N 1
ATOM 685 C CA . PHE A 1 84 ? -9.977 -1.169 -3.310 1.00 84.19 84 PHE A CA 1
ATOM 686 C C . PHE A 1 84 ? -11.178 -2.107 -3.318 1.00 84.19 84 PHE A C 1
ATOM 688 O O . PHE A 1 84 ? -11.944 -2.122 -4.281 1.00 84.19 84 PHE A O 1
ATOM 695 N N . VAL A 1 85 ? -11.337 -2.884 -2.252 1.00 83.88 85 VAL A N 1
ATOM 696 C CA . VAL A 1 85 ? -12.491 -3.762 -2.051 1.00 83.88 85 VAL A CA 1
ATOM 697 C C . VAL A 1 85 ? -13.232 -3.257 -0.822 1.00 83.88 85 VAL A C 1
ATOM 699 O O . VAL A 1 85 ? -12.655 -3.182 0.262 1.00 83.88 85 VAL A O 1
ATOM 702 N N . LYS A 1 86 ? -14.501 -2.873 -0.989 1.00 80.62 86 LYS A N 1
ATOM 703 C CA . LYS A 1 86 ? -15.361 -2.478 0.130 1.00 80.62 86 LYS A CA 1
ATOM 704 C C . LYS A 1 86 ? -15.849 -3.746 0.828 1.00 80.62 86 LYS A C 1
ATOM 706 O O . LYS A 1 86 ? -16.664 -4.469 0.266 1.00 80.62 86 LYS A O 1
ATOM 711 N N . LEU A 1 87 ? -15.334 -4.009 2.028 1.00 75.50 87 LEU A N 1
ATOM 712 C CA . LEU A 1 87 ? -15.662 -5.219 2.792 1.00 75.50 87 LEU A CA 1
ATOM 713 C C . LEU A 1 87 ? -17.018 -5.129 3.518 1.00 75.50 87 LEU A C 1
ATOM 715 O O . LEU A 1 87 ? -17.627 -6.156 3.786 1.00 75.50 87 LEU A O 1
ATOM 719 N N . GLY A 1 88 ? -17.514 -3.923 3.811 1.00 69.94 88 GLY A N 1
ATOM 720 C CA . GLY A 1 88 ? -18.819 -3.713 4.445 1.00 69.94 88 GLY A CA 1
ATOM 721 C C . GLY A 1 88 ? -19.088 -2.243 4.771 1.00 69.94 88 GLY A C 1
ATOM 722 O O . GLY A 1 88 ? -18.206 -1.401 4.616 1.00 69.94 88 GLY A O 1
ATOM 723 N N . ASP A 1 89 ? -20.320 -1.934 5.188 1.00 67.69 89 ASP A N 1
ATOM 724 C CA . ASP A 1 89 ? -20.745 -0.585 5.610 1.00 67.69 89 ASP A CA 1
ATOM 725 C C . ASP A 1 89 ? -20.736 -0.391 7.134 1.00 67.69 89 ASP A C 1
ATOM 727 O O . ASP A 1 89 ? -20.653 0.737 7.615 1.00 67.69 89 ASP A O 1
ATOM 731 N N . LYS A 1 90 ? -20.824 -1.480 7.907 1.00 64.44 90 LYS A N 1
ATOM 732 C CA . LYS A 1 90 ? -20.811 -1.456 9.376 1.00 64.44 90 LYS A CA 1
ATOM 733 C C . LYS A 1 90 ? -19.711 -2.371 9.908 1.00 64.44 90 LYS A C 1
ATOM 735 O O . LYS A 1 90 ? -19.496 -3.454 9.362 1.00 64.44 90 LYS A O 1
ATOM 740 N N . LEU A 1 91 ? -19.065 -1.968 11.001 1.00 57.28 91 LEU A N 1
ATOM 741 C CA . LEU A 1 91 ? -18.045 -2.773 11.687 1.00 57.28 91 LEU A CA 1
ATOM 742 C C . LEU A 1 91 ? -18.582 -4.164 12.060 1.00 57.28 91 LEU A C 1
ATOM 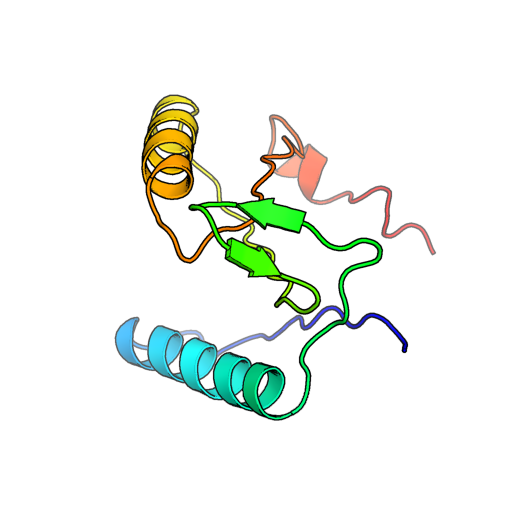744 O O . LEU A 1 91 ? -17.924 -5.158 11.767 1.00 57.28 91 LEU A O 1
ATOM 748 N N . ASP A 1 92 ? -19.817 -4.253 12.565 1.00 59.75 92 ASP A N 1
ATOM 749 C CA . ASP A 1 92 ? -20.453 -5.533 12.920 1.00 59.75 92 ASP A CA 1
ATOM 750 C C . ASP A 1 92 ? -20.587 -6.505 11.737 1.00 59.75 92 ASP A C 1
ATOM 752 O O . ASP A 1 92 ? -20.430 -7.710 11.909 1.00 59.75 92 ASP A O 1
ATOM 756 N N . THR A 1 93 ? -20.808 -5.997 10.518 1.00 53.94 93 THR A N 1
ATOM 757 C CA . THR A 1 93 ? -20.873 -6.830 9.300 1.00 53.94 93 THR A CA 1
ATOM 758 C C . THR A 1 93 ? -19.505 -7.287 8.793 1.00 53.94 93 THR A C 1
ATOM 760 O O . THR A 1 93 ? -19.434 -8.271 8.068 1.00 53.94 93 THR A O 1
ATOM 763 N N . VAL A 1 94 ? -18.417 -6.602 9.161 1.00 56.31 94 VAL A N 1
ATOM 764 C CA . VAL A 1 94 ? -17.050 -6.966 8.740 1.00 56.31 94 VAL A CA 1
ATOM 765 C C . VAL A 1 94 ? -16.403 -7.952 9.722 1.00 56.31 94 VAL A C 1
ATOM 767 O O . VAL A 1 94 ? -15.547 -8.746 9.327 1.00 56.31 94 VAL A O 1
ATOM 770 N N . VAL A 1 95 ? -16.826 -7.944 10.994 1.00 55.53 95 VAL A N 1
ATOM 771 C CA . VAL A 1 95 ? -16.343 -8.884 12.024 1.00 55.53 95 VAL A CA 1
ATOM 772 C C . VAL A 1 95 ? -16.712 -10.334 11.674 1.00 55.53 95 VAL A C 1
ATOM 774 O O . VAL A 1 95 ? -15.914 -11.240 11.913 1.00 55.53 95 VAL A O 1
ATOM 777 N N . THR A 1 96 ? -17.858 -10.569 11.026 1.00 52.94 96 THR A N 1
ATOM 778 C CA . THR A 1 96 ? -18.225 -11.882 10.469 1.00 52.94 96 THR A CA 1
ATOM 779 C C . THR A 1 96 ? -17.686 -12.018 9.045 1.00 52.94 96 THR A C 1
ATOM 781 O O . THR A 1 96 ? -18.397 -11.859 8.057 1.00 52.94 96 THR A O 1
ATOM 784 N N . ARG A 1 97 ? -16.384 -12.294 8.920 1.00 54.78 97 ARG A N 1
ATOM 785 C CA . ARG A 1 97 ?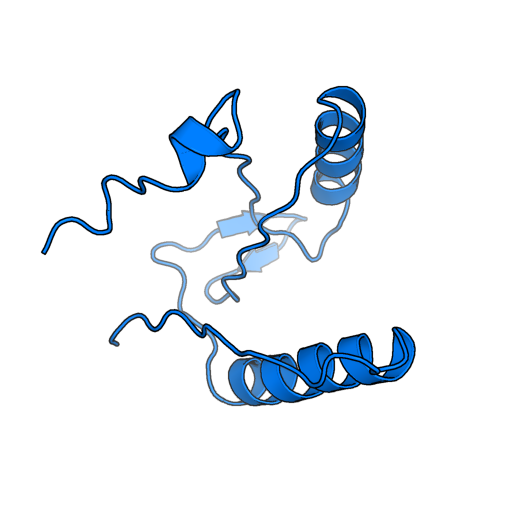 -15.780 -12.600 7.615 1.00 54.78 97 ARG A CA 1
ATOM 786 C C . ARG A 1 97 ? -16.402 -13.892 7.048 1.00 54.78 97 ARG A C 1
ATOM 788 O O . ARG A 1 97 ? -16.252 -14.930 7.690 1.00 54.78 97 ARG A O 1
ATOM 795 N N . PRO A 1 98 ? -17.018 -13.888 5.849 1.00 52.38 98 PRO A N 1
ATOM 796 C CA . PRO A 1 98 ? -17.503 -15.118 5.215 1.00 52.38 98 PRO A CA 1
ATOM 797 C C . PRO A 1 98 ? -16.363 -16.091 4.855 1.00 52.38 98 PRO A C 1
ATOM 799 O O . PRO A 1 98 ? -16.575 -17.300 4.856 1.00 52.38 98 PRO A O 1
ATOM 802 N N . ASP A 1 99 ? -15.136 -15.585 4.669 1.00 51.34 99 ASP A N 1
ATOM 803 C CA . ASP A 1 99 ? -13.928 -16.394 4.421 1.00 51.34 99 ASP A CA 1
ATOM 804 C C . ASP A 1 99 ? -13.378 -17.104 5.676 1.00 51.34 99 ASP A C 1
ATOM 806 O O . ASP A 1 99 ? -12.395 -17.836 5.593 1.00 51.34 99 ASP A O 1
ATOM 810 N N . LYS A 1 100 ? -13.977 -16.877 6.854 1.00 47.19 100 LYS A N 1
ATOM 811 C CA . LYS A 1 100 ? -13.660 -17.582 8.109 1.00 47.19 100 LYS A CA 1
ATOM 812 C C . LYS A 1 100 ? -14.874 -18.356 8.617 1.00 47.19 100 LYS A C 1
ATOM 814 O O . LYS A 1 100 ? -15.256 -18.237 9.779 1.00 47.19 100 LYS A O 1
ATOM 819 N N . SER A 1 101 ? -15.486 -19.141 7.734 1.00 39.03 101 SER A N 1
ATOM 820 C CA . SER A 1 101 ? -16.360 -20.237 8.146 1.00 39.03 101 SER A CA 1
ATOM 821 C C . SER A 1 101 ? -15.624 -21.566 7.955 1.00 39.03 101 SER A C 1
ATOM 823 O O . SER A 1 101 ? -15.368 -21.971 6.824 1.00 39.03 101 SER A O 1
ATOM 825 N N . LEU A 1 102 ? -15.337 -22.198 9.105 1.00 33.94 102 LEU A N 1
ATOM 826 C CA . LEU A 1 102 ? -14.624 -23.465 9.361 1.00 33.94 102 LEU A CA 1
ATOM 827 C C . LEU A 1 102 ? -13.094 -23.374 9.472 1.00 33.94 102 LEU A C 1
ATOM 829 O O . LEU A 1 102 ? -12.404 -23.135 8.460 1.00 33.94 102 LEU A O 1
#

Radius of gyration: 16.58 Å; chains: 1; bounding box: 35×34×45 Å

InterPro domains:
  IPR000529 Small ribosomal subunit protein bS6 [PF01250] (4-86)
  IPR000529 Small ribosomal subunit protein bS6 [PTHR21011] (1-90)
  IPR014717 Translation elongation factor EF1B/small ribosomal subunit protein bS6 [G3DSA:3.30.70.60] (1-100)
  IPR035980 Small ribosomal subunit protein bS6 superfamily [SSF54995] (1-92)